Protein AF-A0A4Y2BVB7-F1 (afdb_monomer)

pLDDT: mean 86.68, std 9.29, range [61.94, 97.31]

Organism: Araneus ventricosus (NCBI:txid182803)

Radius of gyration: 22.39 Å; Cα contacts (8 Å, |Δi|>4): 49; chains: 1; bounding box: 45×30×54 Å

Mean predicted aligned error: 10.0 Å

Structure (mmCIF, N/CA/C/O backbone):
data_AF-A0A4Y2BVB7-F1
#
_entry.id   AF-A0A4Y2BVB7-F1
#
loop_
_atom_site.group_PDB
_atom_site.id
_atom_site.type_symbol
_atom_site.label_atom_id
_atom_site.label_alt_id
_atom_site.label_comp_id
_atom_site.label_asym_id
_atom_site.label_entity_id
_atom_site.label_seq_id
_atom_site.pdbx_PDB_ins_code
_atom_site.Cartn_x
_atom_site.Cartn_y
_atom_site.Cartn_z
_atom_site.occupancy
_atom_site.B_iso_or_equiv
_atom_site.auth_seq_id
_atom_site.auth_comp_id
_atom_site.auth_asym_id
_atom_site.auth_atom_id
_atom_site.pdbx_PDB_model_num
ATOM 1 N N . MET A 1 1 ? -1.120 11.947 4.432 1.00 64.38 1 MET A N 1
ATOM 2 C CA . MET A 1 1 ? -1.216 11.932 5.915 1.00 64.38 1 MET A CA 1
ATOM 3 C C . MET A 1 1 ? -2.528 11.332 6.419 1.00 64.38 1 MET A C 1
ATOM 5 O O . MET A 1 1 ? -2.509 10.689 7.465 1.00 64.38 1 MET A O 1
ATOM 9 N N . GLU A 1 2 ? -3.625 11.453 5.665 1.00 84.50 2 GLU A N 1
ATOM 10 C CA . GLU A 1 2 ? -4.956 10.993 6.086 1.00 84.50 2 GLU A CA 1
ATOM 11 C C . GLU A 1 2 ? -5.070 9.468 6.272 1.00 84.50 2 GLU A C 1
ATOM 13 O O . GLU A 1 2 ? -5.511 9.007 7.322 1.00 84.50 2 GLU A O 1
ATOM 18 N N . THR A 1 3 ? -4.547 8.658 5.346 1.00 91.81 3 THR A N 1
ATOM 19 C CA . THR A 1 3 ? -4.594 7.184 5.447 1.00 91.81 3 THR A CA 1
ATOM 20 C C . THR A 1 3 ? -3.884 6.657 6.700 1.00 91.81 3 THR A C 1
ATOM 22 O O . THR A 1 3 ? -4.411 5.795 7.401 1.00 91.81 3 THR A O 1
ATOM 25 N N . LYS A 1 4 ? -2.730 7.237 7.067 1.00 93.06 4 LYS A N 1
ATOM 26 C CA . LYS A 1 4 ? -2.012 6.894 8.312 1.00 93.06 4 LYS A CA 1
ATOM 27 C C . LYS A 1 4 ? -2.825 7.260 9.561 1.00 93.06 4 LYS A C 1
ATOM 29 O O . LYS A 1 4 ? -2.841 6.489 10.521 1.00 93.06 4 LYS A O 1
ATOM 34 N N . ARG A 1 5 ? -3.513 8.408 9.558 1.00 95.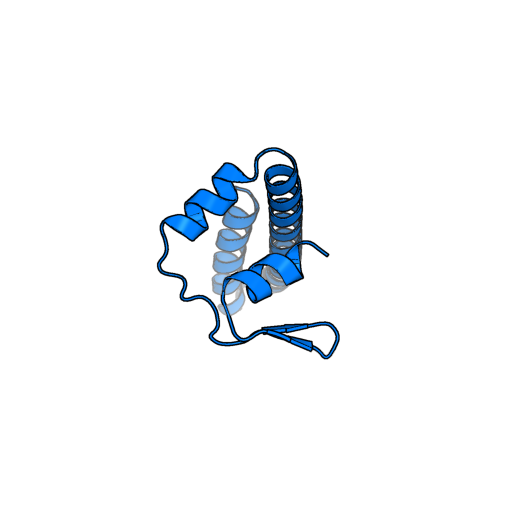25 5 ARG A N 1
ATOM 35 C CA . ARG A 1 5 ? -4.406 8.828 10.653 1.00 95.25 5 ARG A CA 1
ATOM 36 C C . ARG A 1 5 ? -5.580 7.859 10.805 1.00 95.25 5 ARG A C 1
ATOM 38 O O . ARG A 1 5 ? -5.835 7.385 11.912 1.00 95.25 5 ARG A O 1
ATOM 45 N N . LEU A 1 6 ? -6.232 7.503 9.699 1.00 95.25 6 LEU A N 1
ATOM 46 C CA . LEU A 1 6 ? -7.334 6.538 9.672 1.00 95.25 6 LEU A CA 1
ATOM 47 C C . LEU A 1 6 ? -6.892 5.144 10.135 1.00 95.25 6 LEU A C 1
ATOM 49 O O . LEU A 1 6 ? -7.609 4.500 10.898 1.00 95.25 6 LEU A O 1
ATOM 53 N N . MET A 1 7 ? -5.689 4.693 9.762 1.00 95.62 7 MET A N 1
ATOM 54 C CA . MET A 1 7 ? -5.119 3.434 10.260 1.00 95.62 7 MET A CA 1
ATOM 55 C C . MET A 1 7 ? -4.955 3.434 11.783 1.00 95.62 7 MET A C 1
ATOM 57 O O . MET A 1 7 ? -5.342 2.458 12.431 1.00 95.62 7 MET A O 1
ATOM 61 N N . LYS A 1 8 ? -4.424 4.525 12.357 1.00 96.62 8 LYS A N 1
ATOM 62 C CA . LYS A 1 8 ? -4.287 4.679 13.814 1.00 96.62 8 LYS A CA 1
ATOM 63 C C . LYS A 1 8 ? -5.654 4.666 14.501 1.00 96.62 8 LYS A C 1
ATOM 65 O O . LYS A 1 8 ? -5.854 3.876 15.419 1.00 96.62 8 LYS A O 1
ATOM 70 N N . ARG A 1 9 ? -6.617 5.460 14.011 1.00 96.25 9 ARG A N 1
ATOM 71 C CA . ARG A 1 9 ? -7.986 5.501 14.558 1.00 96.25 9 ARG A CA 1
ATOM 72 C C . ARG A 1 9 ? -8.656 4.129 14.501 1.00 96.25 9 ARG A C 1
ATOM 74 O O . ARG A 1 9 ? -9.152 3.658 15.517 1.00 96.25 9 ARG A O 1
ATOM 81 N N . LYS A 1 10 ? -8.591 3.442 13.355 1.00 96.88 10 LYS A N 1
ATOM 82 C CA . LYS A 1 10 ? -9.126 2.082 13.184 1.00 96.88 10 LYS A CA 1
ATOM 83 C C . LYS A 1 10 ? -8.555 1.110 14.221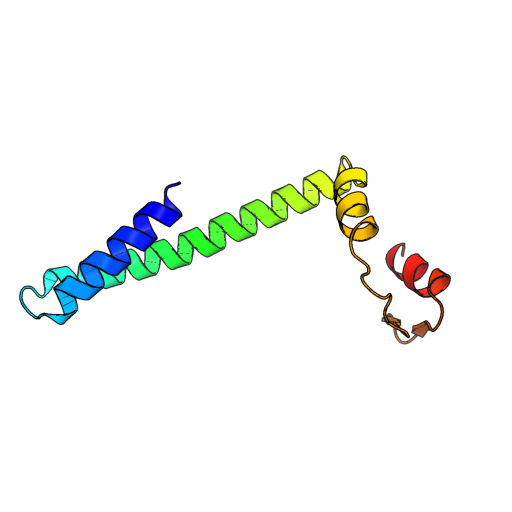 1.00 96.88 10 LYS A C 1
ATOM 85 O O . LYS A 1 10 ? -9.293 0.289 14.759 1.00 96.88 10 LYS A O 1
ATOM 90 N N . ALA A 1 11 ? -7.250 1.179 14.497 1.00 96.56 11 ALA A N 1
ATOM 91 C CA . ALA A 1 11 ? -6.610 0.323 15.494 1.00 96.56 11 ALA A CA 1
ATOM 92 C C . ALA A 1 11 ? -7.113 0.615 16.917 1.00 96.56 11 ALA A C 1
ATOM 94 O O . ALA A 1 11 ? -7.375 -0.323 17.669 1.00 96.56 11 ALA A O 1
ATOM 95 N N . THR A 1 12 ? -7.293 1.891 17.267 1.00 95.62 12 THR A N 1
ATOM 96 C CA . THR A 1 12 ? -7.865 2.303 18.557 1.00 95.62 12 THR A CA 1
ATOM 97 C C . THR A 1 12 ? -9.305 1.822 18.711 1.00 95.62 12 THR A C 1
ATOM 99 O O . THR A 1 12 ? -9.613 1.143 19.688 1.00 95.62 12 THR A O 1
ATOM 102 N N . VAL A 1 13 ? -10.167 2.088 17.725 1.00 95.38 13 VAL A N 1
ATOM 103 C CA . VAL A 1 13 ? -11.585 1.690 17.766 1.00 95.38 13 VAL A CA 1
ATOM 104 C C . VAL A 1 13 ? -11.724 0.169 17.835 1.00 95.38 13 VAL A C 1
ATOM 106 O O . VAL A 1 13 ? -12.513 -0.326 18.629 1.00 95.38 13 VAL A O 1
ATOM 109 N N . ARG A 1 14 ? -10.884 -0.599 17.121 1.00 94.94 14 ARG A N 1
ATOM 110 C CA . ARG A 1 14 ? -10.850 -2.069 17.249 1.00 94.94 14 ARG A CA 1
ATOM 111 C C . ARG A 1 14 ? -10.610 -2.516 18.691 1.00 94.94 14 ARG A C 1
ATOM 113 O O . ARG A 1 14 ? -11.298 -3.411 19.167 1.00 94.94 14 ARG A O 1
ATOM 120 N N . LYS A 1 15 ? -9.624 -1.922 19.374 1.00 94.38 15 LYS A N 1
ATOM 121 C CA . LYS A 1 15 ? -9.306 -2.269 20.769 1.00 94.38 15 LYS A CA 1
ATOM 122 C C . LYS A 1 15 ? -10.475 -1.967 21.705 1.00 94.38 15 LYS A C 1
ATOM 124 O O . LYS A 1 15 ? -10.684 -2.724 22.643 1.00 94.38 15 LYS A O 1
ATOM 129 N N . LEU A 1 16 ? -11.215 -0.884 21.460 1.00 93.00 16 LEU A N 1
ATOM 130 C CA . LEU A 1 16 ? -12.385 -0.516 22.261 1.00 93.00 16 LEU A CA 1
ATOM 131 C C . LEU A 1 16 ? -13.590 -1.418 21.964 1.00 93.00 16 LEU A C 1
ATOM 133 O O . LEU A 1 16 ? -14.200 -1.925 22.897 1.00 93.00 16 LEU A O 1
ATOM 137 N N . ALA A 1 17 ? -13.877 -1.691 20.689 1.00 91.56 17 ALA A N 1
ATOM 138 C CA . ALA A 1 17 ? -14.969 -2.570 20.274 1.00 91.56 17 ALA A CA 1
ATOM 139 C C . ALA A 1 17 ? -14.812 -3.995 20.833 1.00 91.56 17 ALA A C 1
ATOM 141 O O . ALA A 1 17 ? -15.786 -4.603 21.262 1.00 91.56 17 ALA A O 1
ATOM 142 N N . LEU A 1 18 ? -13.578 -4.511 20.906 1.00 91.19 18 LEU A N 1
ATOM 143 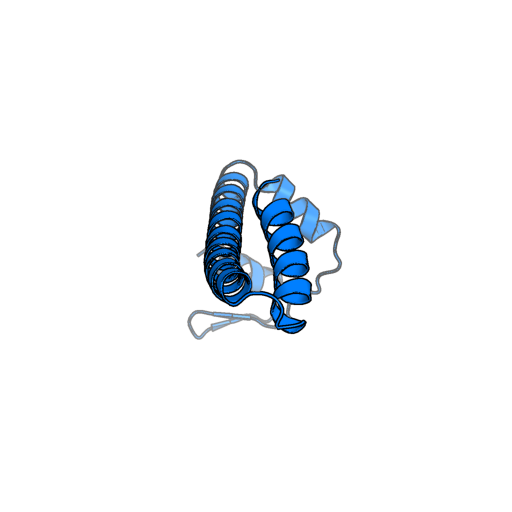C CA . LEU A 1 18 ? -13.290 -5.826 21.496 1.00 91.19 18 LEU A CA 1
ATOM 144 C C . LEU A 1 18 ? -13.565 -5.907 23.004 1.00 91.19 18 LEU A C 1
ATOM 146 O O . LEU A 1 18 ? -13.732 -7.007 23.517 1.00 91.19 18 LEU A O 1
ATOM 150 N N . LYS A 1 19 ? -13.623 -4.775 23.716 1.00 91.75 19 LYS A N 1
ATOM 151 C CA . LYS A 1 19 ? -14.006 -4.751 25.136 1.00 91.75 19 LYS A CA 1
ATOM 152 C C . LYS A 1 19 ? -15.521 -4.881 25.342 1.00 91.75 19 LYS A C 1
ATOM 154 O O . LYS A 1 19 ? -15.950 -4.970 26.483 1.00 91.75 19 LYS A O 1
ATOM 159 N N . GLY A 1 20 ? -16.321 -4.866 24.270 1.00 78.88 20 GLY A N 1
ATOM 160 C CA . GLY A 1 20 ? -17.764 -5.125 24.324 1.00 78.88 20 GLY A CA 1
ATOM 161 C C . GLY A 1 20 ? -18.606 -4.028 24.982 1.00 78.88 20 GLY A C 1
ATOM 162 O O . GLY A 1 20 ? -19.761 -4.270 25.299 1.00 78.88 20 GLY A O 1
ATOM 163 N N . VAL A 1 21 ? -18.048 -2.830 25.196 1.00 76.62 21 VAL A N 1
ATOM 164 C CA . VAL A 1 21 ? -18.710 -1.760 25.969 1.00 76.62 21 VAL A CA 1
ATOM 165 C C . VAL A 1 21 ? -19.819 -1.059 25.176 1.00 76.62 21 VAL A C 1
ATOM 167 O O . VAL A 1 21 ? -20.793 -0.607 25.766 1.00 76.62 21 VAL A O 1
ATOM 170 N N . ASN A 1 22 ? -19.681 -0.944 23.850 1.00 84.56 22 ASN A N 1
ATOM 171 C CA . ASN A 1 22 ? -20.651 -0.248 23.004 1.00 84.56 22 ASN A CA 1
ATOM 172 C C . ASN A 1 22 ? -20.727 -0.896 21.598 1.00 84.56 22 ASN A C 1
ATOM 174 O O . ASN A 1 22 ? -19.688 -0.980 20.931 1.00 84.56 22 ASN A O 1
ATOM 178 N N . PRO A 1 23 ? -21.917 -1.336 21.133 1.00 83.94 23 PRO A N 1
ATOM 179 C CA . PRO A 1 23 ? -22.112 -1.883 19.787 1.00 83.94 23 PRO A CA 1
ATOM 180 C C . PRO A 1 23 ? -21.788 -0.893 18.652 1.00 83.94 23 PRO A C 1
ATOM 182 O O . PRO A 1 23 ? -21.248 -1.318 17.630 1.00 83.94 23 PRO A O 1
ATOM 185 N N . ASP A 1 24 ? -21.983 0.415 18.844 1.00 91.50 24 ASP A N 1
ATOM 186 C CA .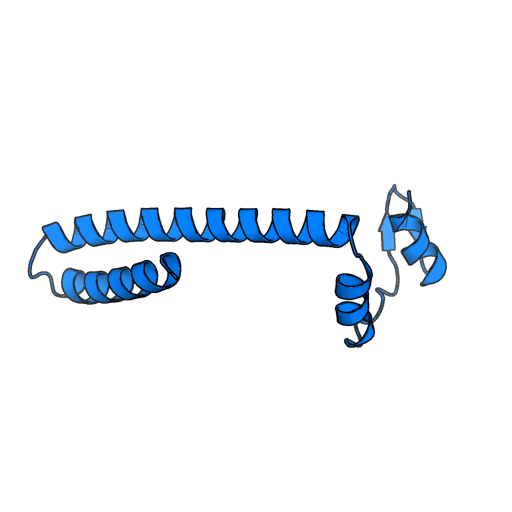 ASP A 1 24 ? -21.694 1.450 17.835 1.00 91.50 24 ASP A CA 1
ATOM 187 C C . ASP A 1 24 ? -20.212 1.477 17.439 1.00 91.50 24 ASP A C 1
ATOM 189 O O . ASP A 1 24 ? -19.849 1.755 16.293 1.00 91.50 24 ASP A O 1
ATOM 193 N N . LEU A 1 25 ? -19.324 1.126 18.377 1.00 92.19 25 LEU A N 1
ATOM 194 C CA . LEU A 1 25 ? -17.883 1.056 18.123 1.00 92.19 25 LEU A CA 1
ATOM 195 C C . LEU A 1 25 ? -17.537 -0.031 17.104 1.00 92.19 25 LEU A C 1
ATOM 197 O O . LEU A 1 25 ? -16.536 0.078 16.390 1.00 92.19 25 LEU A O 1
ATOM 201 N N . PHE A 1 26 ? -18.337 -1.096 17.030 1.00 91.38 26 PHE A N 1
ATOM 202 C CA . PHE A 1 26 ? -18.117 -2.157 16.058 1.00 91.38 26 PHE A CA 1
ATOM 203 C C . PHE A 1 26 ? -18.494 -1.709 14.643 1.00 91.38 26 PHE A C 1
ATOM 205 O O . PHE A 1 26 ? -17.757 -1.992 13.692 1.00 91.38 26 PHE A O 1
ATOM 212 N N . ASP A 1 27 ? -19.579 -0.952 14.498 1.00 93.12 27 ASP A N 1
ATOM 213 C CA . ASP A 1 27 ? -19.981 -0.392 13.209 1.00 93.12 27 ASP A CA 1
ATOM 214 C C . ASP A 1 27 ? -19.052 0.746 12.763 1.00 93.12 27 ASP A C 1
ATOM 216 O O . ASP A 1 27 ? -18.638 0.782 11.597 1.00 93.12 27 ASP A O 1
ATOM 220 N N . GLU A 1 28 ? -18.574 1.584 13.692 1.00 95.25 28 GLU A N 1
ATOM 221 C CA . GLU A 1 28 ? -17.495 2.538 13.411 1.00 95.25 28 GLU A CA 1
ATOM 222 C C . GLU A 1 28 ? -16.230 1.805 12.933 1.00 95.25 28 GLU A C 1
ATOM 224 O O . GLU A 1 28 ? -15.616 2.192 11.933 1.00 95.25 28 GLU A O 1
ATOM 229 N N . PHE A 1 29 ? -15.849 0.703 13.589 1.00 95.44 29 PHE A N 1
ATOM 230 C CA . PHE A 1 29 ? -14.705 -0.102 13.165 1.00 95.44 29 PHE A CA 1
ATOM 231 C C . PHE A 1 29 ? -14.882 -0.663 11.747 1.00 95.44 29 PHE A C 1
ATOM 233 O O . PHE A 1 29 ? -13.929 -0.619 10.959 1.00 95.44 29 PHE A O 1
ATOM 240 N N . LYS A 1 30 ? -16.071 -1.171 11.392 1.00 95.19 30 LYS A N 1
ATOM 241 C CA . LYS A 1 30 ? -16.366 -1.647 10.028 1.00 95.19 30 LYS A CA 1
ATOM 242 C C . LYS A 1 30 ? -16.218 -0.527 9.001 1.00 95.19 30 LYS A C 1
ATOM 244 O O . LYS A 1 30 ? -15.540 -0.724 7.988 1.00 95.19 30 LYS A O 1
ATOM 249 N N . SER A 1 31 ? -16.784 0.646 9.282 1.00 96.31 31 SER A N 1
ATOM 250 C CA . SER A 1 31 ? -16.681 1.820 8.410 1.00 96.31 31 SER A CA 1
ATOM 251 C C . SER A 1 31 ? -15.220 2.247 8.215 1.00 96.31 31 SER A C 1
ATOM 253 O O . SER A 1 31 ? -14.730 2.349 7.085 1.00 96.31 31 SER A O 1
ATOM 255 N N . LEU A 1 32 ? -14.458 2.356 9.310 1.00 96.94 32 LEU A N 1
ATOM 256 C CA . LEU A 1 32 ? -13.028 2.672 9.273 1.00 96.94 32 LEU A CA 1
ATOM 257 C C . LEU A 1 32 ? -12.213 1.610 8.527 1.00 96.94 32 LEU A C 1
ATOM 259 O O . LEU A 1 32 ? -11.278 1.948 7.801 1.00 96.94 32 LEU A O 1
ATOM 263 N N . ARG A 1 33 ? -12.543 0.321 8.672 1.00 97.06 33 ARG A N 1
ATOM 264 C CA . ARG A 1 33 ? -11.891 -0.764 7.924 1.00 97.06 33 ARG A CA 1
ATOM 265 C C . ARG A 1 33 ? -12.101 -0.605 6.422 1.00 97.06 33 ARG A C 1
ATOM 267 O O . ARG A 1 33 ? -11.126 -0.742 5.682 1.00 97.06 33 ARG A O 1
ATOM 274 N N . SER A 1 34 ? -13.330 -0.320 5.995 1.00 97.31 34 SER A N 1
ATOM 275 C CA . SER A 1 34 ? -13.662 -0.099 4.585 1.00 97.31 34 SER A CA 1
ATOM 276 C C . SER A 1 34 ? -12.921 1.118 4.025 1.00 97.31 34 SER A C 1
ATOM 278 O O . SER A 1 34 ? -12.189 1.004 3.041 1.00 97.31 34 SER A O 1
ATOM 280 N N . SER A 1 35 ? -12.993 2.252 4.729 1.00 96.75 35 SER A N 1
ATOM 281 C CA . SER A 1 35 ? -12.332 3.501 4.334 1.00 96.75 35 SER A CA 1
ATOM 282 C C . SER A 1 35 ? -10.809 3.356 4.237 1.00 96.75 35 SER A C 1
ATOM 284 O O . SER A 1 35 ? -10.204 3.753 3.242 1.00 96.75 35 SER A O 1
ATOM 286 N N . VAL A 1 36 ? -10.169 2.709 5.218 1.00 97.06 36 VAL A N 1
ATOM 287 C CA . VAL A 1 36 ? -8.721 2.442 5.174 1.00 97.06 36 VAL A CA 1
ATOM 288 C C . VAL A 1 36 ? -8.356 1.560 3.980 1.00 97.06 36 VAL A C 1
ATOM 290 O O . VAL A 1 36 ? -7.381 1.861 3.297 1.00 97.06 36 VAL A O 1
ATOM 293 N N . LYS A 1 37 ? -9.121 0.493 3.705 1.00 96.56 37 LYS A N 1
ATOM 294 C CA . LYS A 1 37 ? -8.863 -0.386 2.552 1.00 96.56 37 LYS A CA 1
ATOM 295 C C . LYS A 1 37 ? -8.949 0.395 1.238 1.00 96.56 37 LYS A C 1
ATOM 297 O O . LYS A 1 37 ? -8.047 0.286 0.412 1.00 96.56 37 LYS A O 1
ATOM 302 N N . HIS A 1 38 ? -10.001 1.195 1.073 1.00 96.44 38 HIS A N 1
ATOM 303 C CA . HIS A 1 38 ? -10.192 2.024 -0.115 1.00 96.44 38 HIS A CA 1
ATOM 304 C C . HIS A 1 38 ? -9.051 3.033 -0.298 1.00 96.44 38 HIS A C 1
ATOM 306 O O . HIS A 1 38 ? -8.466 3.110 -1.376 1.00 96.44 38 HIS A O 1
ATOM 312 N N . ASN A 1 39 ? -8.686 3.761 0.760 1.00 96.00 39 ASN A N 1
ATOM 313 C CA . ASN A 1 39 ? -7.643 4.781 0.686 1.00 96.00 39 ASN A CA 1
ATOM 314 C C . ASN A 1 39 ? -6.255 4.193 0.414 1.00 96.00 39 ASN A C 1
ATOM 316 O O . ASN A 1 39 ? -5.520 4.764 -0.379 1.00 96.00 39 ASN A O 1
ATOM 320 N N . ILE A 1 40 ? -5.912 3.032 0.986 1.00 95.50 40 ILE A N 1
ATOM 321 C CA . ILE A 1 40 ? -4.651 2.344 0.656 1.00 95.50 40 ILE A CA 1
ATOM 322 C C . ILE A 1 40 ? -4.593 2.025 -0.840 1.00 95.50 40 ILE A C 1
ATOM 324 O O . ILE A 1 40 ? -3.591 2.322 -1.487 1.00 95.50 40 ILE A O 1
ATOM 328 N N . GLN A 1 41 ? -5.668 1.461 -1.401 1.00 96.19 41 GLN A N 1
ATOM 329 C CA . GLN A 1 41 ? -5.715 1.144 -2.828 1.00 96.19 41 GLN A CA 1
ATOM 330 C C . GLN A 1 41 ? -5.616 2.408 -3.689 1.00 96.19 41 GLN A C 1
ATOM 332 O O . GLN A 1 41 ? -4.870 2.439 -4.666 1.00 96.19 41 GLN A O 1
ATOM 337 N N . LYS A 1 42 ? -6.356 3.460 -3.324 1.00 96.12 42 LYS A N 1
ATOM 338 C CA . LYS A 1 42 ? -6.358 4.744 -4.029 1.00 96.12 42 LYS A CA 1
ATOM 339 C C . LYS A 1 42 ? -4.978 5.402 -4.012 1.00 96.12 42 LYS A C 1
ATOM 341 O O . LYS A 1 42 ? -4.496 5.818 -5.066 1.00 96.12 42 LYS A O 1
ATOM 346 N N . ASP A 1 43 ? -4.346 5.477 -2.845 1.00 95.31 43 ASP A N 1
ATOM 347 C CA . ASP A 1 43 ? -3.013 6.056 -2.669 1.00 95.31 43 ASP A CA 1
ATOM 348 C C . ASP A 1 43 ? -1.975 5.261 -3.469 1.00 95.31 43 ASP A C 1
ATOM 350 O O . ASP A 1 43 ? -1.143 5.852 -4.156 1.00 95.31 43 ASP A O 1
ATOM 354 N N . TYR A 1 44 ? -2.062 3.928 -3.448 1.00 94.88 44 TYR A N 1
ATOM 355 C CA . TYR A 1 44 ? -1.166 3.062 -4.211 1.00 94.88 44 TYR A CA 1
ATOM 356 C C . TYR A 1 44 ? -1.331 3.236 -5.725 1.00 94.88 44 TYR A C 1
ATOM 358 O O . TYR A 1 44 ? -0.348 3.447 -6.431 1.00 94.88 44 TYR A O 1
ATOM 366 N N . ASN A 1 45 ? -2.564 3.240 -6.234 1.00 96.38 45 ASN A N 1
ATOM 367 C CA . ASN A 1 45 ? -2.829 3.482 -7.656 1.00 96.38 45 ASN A CA 1
ATOM 368 C C . ASN A 1 45 ? -2.353 4.875 -8.093 1.00 96.38 45 ASN A C 1
ATOM 370 O O . ASN A 1 45 ? -1.827 5.048 -9.191 1.00 96.38 45 ASN A O 1
ATOM 374 N N . THR A 1 46 ? -2.516 5.870 -7.219 1.00 95.94 46 THR A N 1
ATOM 375 C CA . THR A 1 46 ? -2.035 7.235 -7.457 1.00 95.94 46 THR A CA 1
ATOM 376 C C . THR A 1 46 ? -0.512 7.261 -7.536 1.00 95.94 46 THR A C 1
ATOM 378 O O . THR A 1 46 ? 0.036 7.821 -8.483 1.00 95.94 46 THR A O 1
ATOM 381 N N . TYR A 1 47 ? 0.168 6.598 -6.598 1.00 93.00 47 TYR A N 1
ATOM 382 C CA . TYR A 1 47 ? 1.617 6.421 -6.624 1.00 93.00 47 TYR A CA 1
ATOM 383 C C . TYR A 1 47 ? 2.090 5.749 -7.919 1.00 93.00 47 TYR A C 1
ATOM 385 O O . TYR A 1 47 ? 2.982 6.282 -8.570 1.00 93.00 47 TYR A O 1
ATOM 393 N N . LEU A 1 48 ? 1.462 4.645 -8.340 1.00 93.12 48 LEU A N 1
ATOM 394 C CA . LEU A 1 48 ? 1.811 3.960 -9.590 1.00 93.12 48 LEU A CA 1
ATOM 395 C C . LEU A 1 48 ? 1.656 4.868 -10.813 1.00 93.12 48 LEU A C 1
ATOM 397 O O . LEU A 1 48 ? 2.520 4.878 -11.686 1.00 93.12 48 LEU A O 1
ATOM 401 N N . ARG A 1 49 ? 0.580 5.661 -10.874 1.00 94.56 49 ARG A N 1
ATOM 402 C CA . ARG A 1 49 ? 0.368 6.612 -11.971 1.00 94.56 49 ARG A CA 1
ATOM 403 C C . ARG A 1 49 ? 1.451 7.690 -11.999 1.00 94.56 49 ARG A C 1
ATOM 405 O O . ARG A 1 49 ? 1.968 7.987 -13.071 1.00 94.56 49 ARG A O 1
ATOM 412 N N . HIS A 1 50 ? 1.802 8.255 -10.843 1.00 91.25 50 HIS A N 1
ATOM 413 C CA . HIS A 1 50 ? 2.897 9.224 -10.754 1.00 91.25 50 HIS A CA 1
ATOM 414 C C . HIS A 1 50 ? 4.228 8.595 -11.152 1.00 91.25 50 HIS A C 1
ATOM 416 O O . HIS A 1 50 ? 4.909 9.142 -12.003 1.00 91.25 50 HIS A O 1
ATOM 422 N N . MET A 1 51 ? 4.541 7.406 -10.640 1.00 87.88 51 MET A N 1
ATOM 423 C CA . MET A 1 51 ? 5.757 6.679 -10.995 1.00 87.88 51 MET A CA 1
ATOM 424 C C . MET A 1 51 ? 5.842 6.390 -12.499 1.00 87.88 51 MET A C 1
ATOM 426 O O . MET A 1 51 ? 6.904 6.561 -13.087 1.00 87.88 51 MET A O 1
ATOM 430 N N . LYS A 1 52 ? 4.734 5.996 -13.141 1.00 89.38 52 LYS A N 1
ATOM 431 C CA . LYS A 1 52 ? 4.679 5.794 -14.596 1.00 89.38 52 LYS A CA 1
ATOM 432 C C . LYS A 1 52 ? 4.954 7.093 -15.357 1.00 89.38 52 LYS A C 1
ATOM 434 O O . LYS A 1 52 ? 5.729 7.087 -16.306 1.00 89.38 52 LYS A O 1
ATOM 439 N N . ASN A 1 53 ? 4.336 8.198 -14.948 1.00 90.75 53 ASN A N 1
ATOM 440 C CA . ASN A 1 53 ? 4.542 9.497 -15.589 1.00 90.75 53 ASN A CA 1
ATOM 441 C C . ASN A 1 53 ? 5.977 10.012 -15.381 1.00 90.75 53 ASN A C 1
ATOM 443 O O . ASN A 1 53 ? 6.584 10.544 -16.309 1.00 90.75 53 ASN A O 1
ATOM 447 N N . ASP A 1 54 ? 6.536 9.808 -14.189 1.00 87.25 54 ASP A N 1
ATOM 448 C CA . ASP A 1 54 ? 7.923 10.145 -13.866 1.00 87.25 54 ASP A CA 1
ATOM 449 C C . ASP A 1 54 ? 8.892 9.303 -14.707 1.00 87.25 54 ASP A C 1
ATOM 451 O O . ASP A 1 54 ? 9.874 9.829 -15.212 1.00 87.25 54 ASP A O 1
ATOM 455 N N . LEU A 1 55 ? 8.589 8.019 -14.931 1.00 87.06 55 LEU A N 1
ATOM 456 C CA . LEU A 1 55 ? 9.389 7.138 -15.786 1.00 87.06 55 LEU A CA 1
ATOM 457 C C .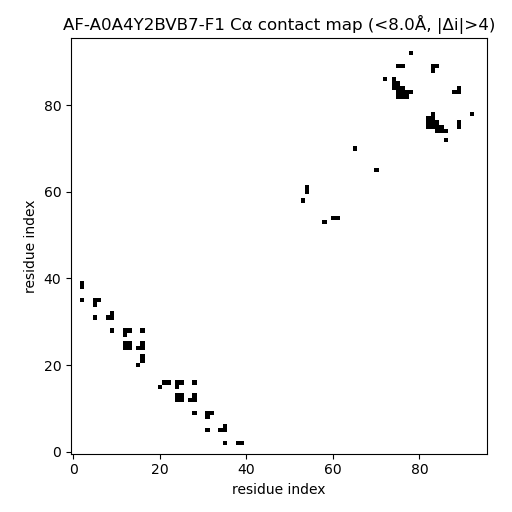 LEU A 1 55 ? 9.410 7.605 -17.248 1.00 87.06 55 LEU A C 1
ATOM 459 O O . LEU A 1 55 ? 10.464 7.576 -17.875 1.00 87.06 55 LEU A O 1
ATOM 463 N N . VAL A 1 56 ? 8.263 8.038 -17.783 1.00 86.94 56 VAL A N 1
ATOM 464 C CA . VAL A 1 56 ? 8.163 8.567 -19.156 1.00 86.94 56 VAL A CA 1
ATOM 465 C C . VAL A 1 56 ? 8.880 9.915 -19.292 1.00 86.94 56 VAL A C 1
ATOM 467 O O . VAL A 1 56 ? 9.470 10.185 -20.332 1.00 86.94 56 VAL A O 1
ATOM 470 N N . SER A 1 57 ? 8.827 10.764 -18.262 1.00 88.88 57 SER A N 1
ATOM 471 C CA . SER A 1 57 ? 9.373 12.128 -18.318 1.00 88.88 57 SER A CA 1
ATOM 472 C C . SER A 1 57 ? 10.863 12.225 -17.971 1.00 88.88 57 SER A C 1
ATOM 474 O O . SER A 1 57 ? 11.597 12.925 -18.664 1.00 88.88 57 SER A O 1
ATOM 476 N N . ASP A 1 58 ? 11.330 11.531 -16.931 1.00 85.00 58 ASP A N 1
ATOM 477 C CA . ASP A 1 58 ? 12.749 11.428 -16.579 1.00 85.00 58 ASP A CA 1
ATOM 478 C C . ASP A 1 58 ? 13.098 10.018 -16.063 1.00 85.00 58 ASP A C 1
ATOM 480 O O . ASP A 1 58 ? 13.101 9.751 -14.850 1.00 85.00 58 ASP A O 1
ATOM 484 N N . PRO A 1 59 ? 13.480 9.100 -16.966 1.00 83.44 59 PRO A N 1
ATOM 485 C CA . PRO A 1 59 ? 13.803 7.732 -16.588 1.00 83.44 59 PRO A CA 1
ATOM 486 C C . PRO A 1 59 ? 15.092 7.631 -15.757 1.00 83.44 59 PRO A C 1
ATOM 488 O O . PRO A 1 59 ? 15.332 6.595 -15.134 1.00 83.44 59 PRO A O 1
ATOM 491 N N . ARG A 1 60 ? 15.934 8.679 -15.680 1.00 85.50 60 ARG A N 1
ATOM 492 C CA . ARG A 1 60 ? 17.232 8.618 -14.974 1.00 85.50 60 ARG A CA 1
ATOM 493 C C . ARG A 1 60 ? 17.068 8.304 -13.495 1.00 85.50 60 ARG A C 1
ATOM 495 O O . ARG A 1 60 ? 17.888 7.585 -12.929 1.00 85.50 60 ARG A O 1
ATOM 502 N N . ARG A 1 61 ? 16.009 8.818 -12.862 1.00 80.62 61 ARG A N 1
ATOM 503 C CA . ARG A 1 61 ? 15.721 8.569 -11.441 1.00 80.62 61 ARG A CA 1
ATOM 504 C C . ARG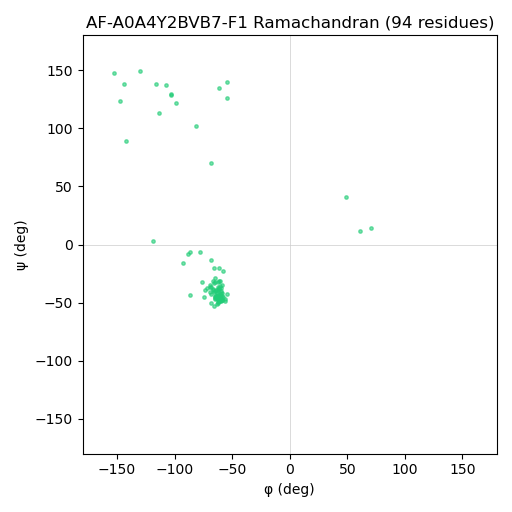 A 1 61 ? 15.301 7.124 -11.181 1.00 80.62 61 ARG A C 1
ATOM 506 O O . ARG A 1 61 ? 15.629 6.568 -10.137 1.00 80.62 61 ARG A O 1
ATOM 513 N N . PHE A 1 62 ? 14.585 6.523 -12.126 1.00 79.50 62 PHE A N 1
ATOM 514 C CA . PHE A 1 62 ? 14.242 5.109 -12.066 1.00 79.50 62 PHE A CA 1
ATOM 515 C C . PHE A 1 62 ? 15.499 4.251 -12.249 1.00 79.50 62 PHE A C 1
ATOM 517 O O . PHE A 1 62 ? 15.811 3.423 -11.396 1.00 79.50 62 PHE A O 1
ATOM 524 N N . TRP A 1 63 ? 16.287 4.518 -13.292 1.00 80.44 63 TRP A N 1
ATOM 525 C CA . TRP A 1 63 ? 17.505 3.759 -13.568 1.00 80.44 63 TRP A CA 1
ATOM 526 C C . TRP A 1 63 ? 18.586 3.918 -12.498 1.00 80.44 63 TRP A C 1
ATOM 528 O O . TRP A 1 63 ? 19.294 2.957 -12.220 1.00 80.44 63 TRP A O 1
ATOM 538 N N . SER A 1 64 ? 18.706 5.075 -11.838 1.00 81.12 64 SER A N 1
ATOM 539 C CA . SER A 1 64 ? 19.675 5.256 -10.747 1.00 81.12 64 SER A CA 1
ATOM 540 C C . SER A 1 64 ? 19.365 4.383 -9.527 1.00 81.12 64 SER A C 1
ATOM 542 O O . SER A 1 64 ? 20.287 3.893 -8.876 1.00 81.12 64 SER A O 1
ATOM 544 N N . TYR A 1 65 ? 18.085 4.123 -9.244 1.00 76.62 65 TYR A N 1
ATOM 545 C CA . TYR A 1 65 ? 17.679 3.181 -8.200 1.00 76.62 65 TYR A CA 1
ATOM 546 C C . TYR A 1 65 ? 18.110 1.747 -8.526 1.00 76.62 65 TYR A C 1
ATOM 548 O O . TYR A 1 65 ? 18.636 1.054 -7.655 1.00 76.62 65 TYR A O 1
ATOM 556 N N . PHE A 1 66 ? 17.910 1.319 -9.776 1.00 72.56 66 PHE A N 1
ATOM 557 C CA . PHE A 1 66 ? 18.320 -0.008 -10.238 1.00 72.56 66 PHE A CA 1
ATOM 558 C C . PHE A 1 66 ? 19.841 -0.138 -10.310 1.00 72.56 66 PHE A C 1
ATOM 560 O O . PHE A 1 66 ? 20.373 -1.133 -9.846 1.00 72.56 66 PHE A O 1
ATOM 567 N N . LYS A 1 67 ? 20.555 0.892 -10.776 1.00 73.31 67 LYS A N 1
ATOM 568 C CA . LYS A 1 67 ? 22.023 0.897 -10.881 1.00 73.31 67 LYS A CA 1
ATOM 569 C C . LYS A 1 67 ? 22.727 0.749 -9.527 1.00 73.31 67 LYS A C 1
ATOM 571 O O . LYS A 1 67 ? 23.810 0.183 -9.458 1.00 73.31 67 LYS A O 1
ATOM 576 N N . ASN A 1 68 ? 22.120 1.264 -8.457 1.00 70.38 68 ASN A N 1
ATOM 577 C CA . ASN A 1 68 ? 22.691 1.218 -7.107 1.00 70.38 68 ASN A CA 1
ATOM 578 C C . ASN A 1 68 ? 22.326 -0.051 -6.328 1.00 70.38 68 ASN A C 1
ATOM 580 O O . ASN A 1 68 ? 22.842 -0.272 -5.233 1.00 70.38 68 ASN A O 1
ATOM 584 N N . LYS A 1 69 ? 21.430 -0.882 -6.860 1.00 69.31 69 LYS A N 1
ATOM 585 C CA . LYS A 1 69 ? 21.155 -2.202 -6.307 1.00 69.31 69 LYS A CA 1
ATOM 586 C C . LYS A 1 69 ? 21.840 -3.232 -7.200 1.00 69.31 69 LYS A C 1
ATOM 588 O O . LYS A 1 69 ? 21.606 -3.237 -8.398 1.00 69.31 69 LYS A O 1
ATOM 593 N N . ASN A 1 70 ? 22.618 -4.147 -6.618 1.00 66.56 70 ASN A N 1
ATOM 594 C CA . ASN A 1 70 ? 23.013 -5.389 -7.297 1.00 66.56 70 ASN A CA 1
ATOM 595 C C . ASN A 1 70 ? 21.769 -6.272 -7.468 1.00 66.56 70 ASN A C 1
ATOM 597 O O . ASN A 1 70 ? 21.567 -7.254 -6.757 1.00 66.56 70 ASN A O 1
ATOM 601 N N . ILE A 1 71 ? 20.863 -5.851 -8.344 1.00 69.38 71 ILE A N 1
ATOM 602 C CA . ILE A 1 71 ? 19.771 -6.683 -8.814 1.00 69.38 71 ILE A CA 1
ATOM 603 C C . ILE A 1 71 ? 20.427 -7.524 -9.891 1.00 69.38 71 ILE A C 1
ATOM 605 O O . ILE A 1 71 ? 20.722 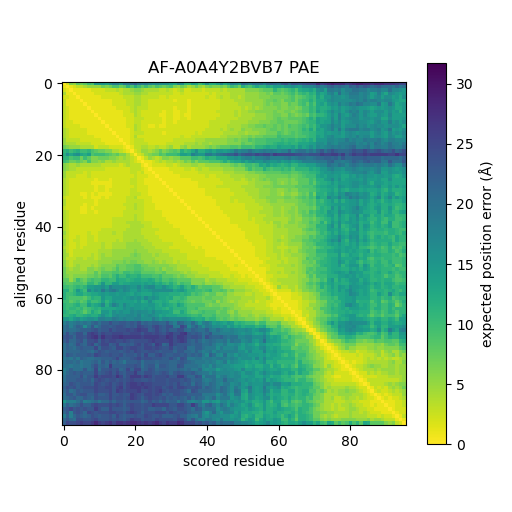-7.016 -10.968 1.00 69.38 71 ILE A O 1
ATOM 609 N N . ASN A 1 72 ? 20.741 -8.773 -9.554 1.00 67.19 72 ASN A N 1
ATOM 610 C CA . ASN A 1 72 ? 21.225 -9.718 -10.546 1.00 67.19 72 ASN A CA 1
ATOM 611 C C . ASN A 1 72 ? 20.190 -9.764 -11.672 1.00 67.19 72 ASN A C 1
ATOM 613 O O . ASN A 1 72 ? 18.997 -9.956 -11.403 1.00 67.19 72 ASN A O 1
ATOM 617 N N . SER A 1 73 ? 20.637 -9.548 -12.907 1.00 65.81 73 SER A N 1
ATOM 618 C CA . SER A 1 73 ? 19.818 -9.852 -14.072 1.00 65.81 73 SER A CA 1
ATOM 619 C C . SER A 1 73 ? 19.379 -11.315 -13.978 1.00 65.81 73 SER A C 1
ATOM 621 O O . SER A 1 73 ? 20.159 -12.156 -13.522 1.00 65.81 73 SER A O 1
ATOM 623 N N . PRO A 1 74 ? 18.130 -11.644 -14.333 1.00 72.00 74 PRO A N 1
ATOM 624 C CA . PRO A 1 74 ? 17.734 -13.038 -14.421 1.00 72.00 74 PRO A CA 1
ATOM 625 C C . PRO A 1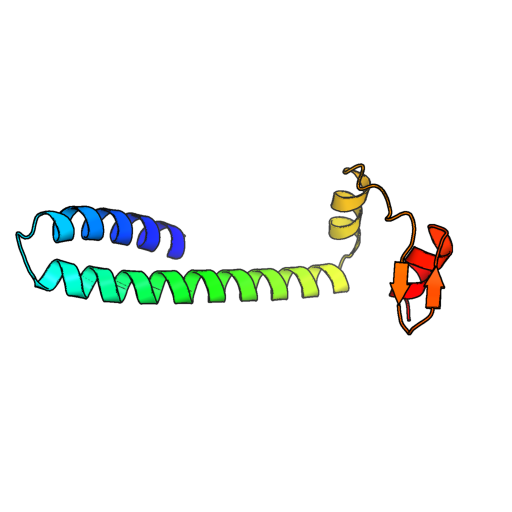 74 ? 18.593 -13.742 -15.479 1.00 72.00 74 PRO A C 1
ATOM 627 O O . PRO A 1 74 ? 18.733 -13.230 -16.584 1.00 72.00 74 P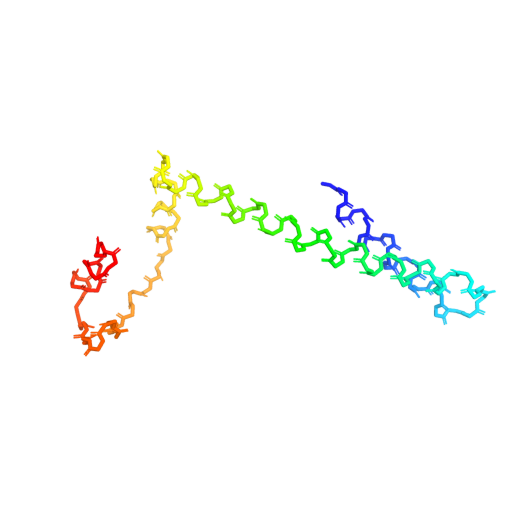RO A O 1
ATOM 630 N N . ASP A 1 75 ? 19.108 -14.934 -15.166 1.00 77.56 75 ASP A N 1
ATOM 631 C CA . ASP A 1 75 ? 19.971 -15.712 -16.075 1.00 77.56 75 ASP A CA 1
ATOM 632 C C . ASP A 1 75 ? 19.296 -16.040 -17.423 1.00 77.56 75 ASP A C 1
ATOM 634 O O . ASP A 1 75 ? 19.956 -16.333 -18.418 1.00 77.56 75 ASP A O 1
ATOM 638 N N . SER A 1 76 ? 17.958 -16.036 -17.460 1.00 83.00 76 SER A N 1
ATOM 639 C CA . SER A 1 76 ? 17.192 -16.130 -18.701 1.00 83.00 76 SER A CA 1
ATOM 640 C C . SER A 1 76 ? 15.822 -15.456 -18.579 1.00 83.00 76 SER A C 1
ATOM 642 O O . SER A 1 76 ? 15.200 -15.486 -17.515 1.00 83.00 76 SER A O 1
ATOM 644 N N . LEU A 1 77 ? 15.329 -14.891 -19.682 1.00 84.69 77 LEU A N 1
ATOM 645 C CA . LEU A 1 77 ? 13.984 -14.328 -19.824 1.00 84.69 77 LEU A CA 1
ATOM 646 C C . LEU A 1 77 ? 13.207 -15.134 -20.866 1.00 84.69 77 LEU A C 1
ATOM 648 O O . LEU A 1 77 ? 13.746 -15.475 -21.914 1.00 84.69 77 LEU A O 1
ATOM 652 N N . PHE A 1 78 ? 11.932 -15.413 -20.603 1.00 86.62 78 PHE A N 1
ATOM 653 C CA . PHE A 1 78 ? 11.025 -15.989 -21.594 1.00 86.62 78 PHE A CA 1
ATOM 654 C C . PHE A 1 78 ? 9.945 -14.961 -21.936 1.00 86.62 78 PHE A C 1
ATOM 656 O O . PHE A 1 78 ? 9.145 -14.601 -21.073 1.00 86.62 78 PHE A O 1
ATOM 663 N N . TYR A 1 79 ? 9.943 -14.468 -23.173 1.00 84.44 79 TYR A N 1
ATOM 664 C CA . TYR A 1 79 ? 9.014 -13.443 -23.653 1.00 84.44 79 TYR A CA 1
ATOM 665 C C . TYR A 1 79 ? 8.644 -13.724 -25.112 1.00 84.44 79 TYR A C 1
ATOM 667 O O . TYR A 1 79 ? 9.494 -14.144 -25.889 1.00 84.44 79 TYR A O 1
ATOM 675 N N . ASN A 1 80 ? 7.367 -13.565 -25.480 1.00 86.06 80 ASN A N 1
ATOM 676 C CA . ASN A 1 80 ? 6.852 -13.875 -26.825 1.00 86.06 80 ASN A CA 1
ATOM 677 C C . ASN A 1 80 ? 7.263 -15.263 -27.367 1.00 86.06 80 ASN A C 1
ATOM 679 O O . ASN A 1 80 ? 7.584 -15.412 -28.541 1.00 86.06 80 ASN A O 1
ATOM 683 N N . ASN A 1 81 ? 7.251 -16.293 -26.513 1.00 88.00 81 ASN A N 1
ATOM 684 C CA . ASN A 1 81 ? 7.716 -17.657 -26.820 1.00 88.00 81 ASN A CA 1
ATOM 685 C C . ASN A 1 81 ? 9.205 -17.779 -27.202 1.00 88.00 81 ASN A C 1
ATOM 687 O O . ASN A 1 81 ? 9.639 -18.843 -27.645 1.00 88.00 81 ASN A O 1
ATOM 691 N N . VAL A 1 82 ? 9.998 -16.729 -26.993 1.00 86.81 82 VAL A N 1
ATOM 692 C CA . VAL A 1 82 ? 11.445 -16.707 -27.210 1.00 86.81 82 VAL A CA 1
ATOM 693 C C . VAL A 1 82 ? 12.156 -16.705 -25.859 1.00 86.81 82 VAL A C 1
ATOM 695 O O . VAL A 1 82 ? 11.752 -16.017 -24.919 1.00 86.81 82 VAL A O 1
ATOM 698 N N . ARG A 1 83 ? 13.222 -17.506 -25.751 1.00 88.06 83 ARG A N 1
ATOM 699 C CA . ARG A 1 83 ? 14.102 -17.538 -24.580 1.00 88.06 83 ARG A CA 1
ATOM 700 C C . ARG A 1 83 ? 15.352 -16.708 -24.846 1.00 88.06 83 ARG A C 1
ATOM 702 O O . ARG A 1 83 ? 16.115 -17.024 -25.754 1.00 88.06 83 ARG A O 1
ATOM 709 N N . TYR A 1 84 ? 15.587 -15.716 -24.005 1.00 85.75 84 TYR A N 1
ATOM 710 C CA . TYR A 1 84 ? 16.775 -14.874 -24.006 1.00 85.75 84 TYR A CA 1
ATOM 711 C C . TYR A 1 84 ? 17.688 -15.313 -22.863 1.00 85.75 84 TYR A C 1
ATOM 713 O O . TYR A 1 84 ? 17.220 -15.457 -21.737 1.00 85.75 84 TYR A O 1
ATOM 721 N N . ASN A 1 85 ? 18.969 -15.559 -23.146 1.00 86.12 85 ASN A N 1
ATOM 722 C CA . ASN A 1 85 ? 19.928 -16.108 -22.171 1.00 86.12 85 ASN A CA 1
ATOM 723 C C . ASN A 1 85 ? 21.109 -15.164 -21.886 1.00 86.12 85 ASN A C 1
ATOM 725 O O . ASN A 1 85 ? 22.047 -15.556 -21.201 1.00 86.12 85 ASN A O 1
ATOM 729 N N . ASN A 1 86 ? 21.124 -13.964 -22.466 1.00 82.44 86 ASN A N 1
ATOM 730 C CA . ASN A 1 86 ? 22.172 -12.979 -22.226 1.00 82.44 86 ASN A CA 1
ATOM 731 C C . ASN A 1 86 ? 21.551 -11.622 -21.880 1.00 82.44 86 ASN A C 1
ATOM 733 O O . ASN A 1 86 ? 20.457 -11.295 -22.339 1.00 82.44 86 ASN A O 1
ATOM 737 N N . ASP A 1 87 ? 22.258 -10.842 -21.066 1.00 77.50 87 ASP A N 1
ATOM 738 C CA . ASP A 1 87 ? 21.749 -9.584 -20.511 1.00 77.50 87 ASP A CA 1
ATOM 739 C C . ASP A 1 87 ? 21.348 -8.566 -21.586 1.00 77.50 87 ASP A C 1
ATOM 741 O O . ASP A 1 87 ? 20.384 -7.820 -21.406 1.00 77.50 87 ASP A O 1
ATOM 745 N N . GLY A 1 88 ? 22.069 -8.540 -22.712 1.00 78.19 88 GLY A N 1
ATOM 746 C CA . GLY A 1 88 ? 21.801 -7.631 -23.826 1.00 78.19 88 GLY A CA 1
ATOM 747 C C . GLY A 1 88 ? 20.457 -7.921 -24.485 1.00 78.19 88 GLY A C 1
ATOM 748 O O . GLY A 1 88 ? 19.611 -7.035 -24.577 1.00 78.19 88 GLY A O 1
ATOM 749 N N . ASP A 1 89 ? 20.227 -9.173 -24.870 1.00 79.62 89 ASP A N 1
ATOM 750 C CA . ASP A 1 89 ? 18.988 -9.600 -25.512 1.00 79.62 89 ASP A CA 1
ATOM 751 C C . ASP A 1 89 ? 17.803 -9.547 -24.541 1.00 79.62 89 ASP A C 1
ATOM 753 O O . ASP A 1 89 ? 16.711 -9.137 -24.928 1.00 79.62 89 ASP A O 1
ATOM 757 N N . ILE A 1 90 ? 18.026 -9.885 -23.263 1.00 79.06 90 ILE A N 1
ATOM 758 C CA . ILE A 1 90 ? 17.032 -9.710 -22.194 1.00 79.06 90 ILE A CA 1
ATOM 759 C C . ILE A 1 90 ? 16.617 -8.240 -22.097 1.00 79.06 90 ILE A C 1
ATOM 761 O O . ILE A 1 90 ? 15.429 -7.953 -22.004 1.00 79.06 90 ILE A O 1
ATOM 765 N N . THR A 1 91 ? 17.573 -7.307 -22.137 1.00 78.06 91 THR A N 1
ATOM 766 C CA . THR A 1 91 ? 17.291 -5.864 -22.063 1.00 78.06 91 THR A CA 1
ATOM 767 C C . THR A 1 91 ? 16.567 -5.369 -23.316 1.00 78.06 91 THR A C 1
ATOM 769 O O . THR A 1 91 ? 15.603 -4.614 -23.205 1.00 78.06 91 THR A O 1
ATOM 772 N N . ASN A 1 92 ? 16.989 -5.822 -24.498 1.00 80.44 92 ASN A N 1
ATOM 773 C CA . ASN A 1 92 ? 16.388 -5.438 -25.776 1.00 80.44 92 ASN A CA 1
ATOM 774 C C . ASN A 1 92 ? 14.953 -5.957 -25.933 1.00 80.44 92 ASN A C 1
ATOM 776 O O . ASN A 1 92 ? 14.128 -5.266 -26.519 1.00 80.44 92 ASN A O 1
ATOM 780 N N . ALA A 1 93 ? 14.617 -7.109 -25.347 1.00 78.88 93 ALA A N 1
ATOM 781 C CA . ALA A 1 93 ? 13.252 -7.638 -25.351 1.00 78.88 93 ALA A CA 1
ATOM 782 C C . ALA A 1 93 ? 12.228 -6.724 -24.645 1.00 78.88 93 ALA A C 1
ATOM 784 O O . ALA A 1 93 ? 11.032 -6.854 -24.886 1.00 78.88 93 ALA A O 1
ATOM 785 N N . PHE A 1 94 ? 12.671 -5.802 -23.779 1.00 71.88 94 PHE A N 1
ATOM 786 C CA . PHE A 1 94 ? 11.802 -4.798 -23.148 1.00 71.88 94 PHE A CA 1
ATOM 787 C C . PHE A 1 94 ? 11.614 -3.522 -23.988 1.00 71.88 94 PHE A C 1
ATOM 789 O O . PHE A 1 94 ? 10.869 -2.636 -23.564 1.00 71.88 94 PHE A O 1
ATOM 796 N N . ALA A 1 95 ? 12.327 -3.385 -25.111 1.00 74.50 95 ALA A N 1
ATOM 797 C CA . ALA A 1 95 ? 12.241 -2.227 -26.001 1.00 74.50 95 ALA A CA 1
ATOM 798 C C . ALA A 1 95 ? 11.222 -2.404 -27.146 1.00 74.50 95 ALA A C 1
ATOM 800 O O . ALA A 1 95 ? 10.847 -1.396 -27.749 1.00 74.50 95 ALA A O 1
ATOM 801 N N . ASP A 1 96 ? 10.791 -3.644 -27.411 1.00 61.94 96 ASP A N 1
ATOM 802 C CA . ASP A 1 96 ? 9.694 -4.013 -28.328 1.00 61.94 96 ASP A CA 1
ATOM 803 C C . ASP A 1 96 ? 8.309 -3.778 -27.696 1.00 61.94 96 ASP A C 1
ATOM 805 O O . ASP A 1 96 ? 7.411 -3.262 -28.404 1.00 61.94 96 ASP A O 1
#

Secondary structure (DSSP, 8-state):
-HHHHHHHHHHHHHHHHTTTS-THHHHHHHHHHHHHHHHHHHHHHHHHHHHHHHHHH-HHHHHHHHHTS--PPPS-EEETTEEE-SHHHHHHTTT-

Foldseek 3Di:
DVLVVLVVVLVVLVVVVVVVPDPVSVVVNVVSVVVSVVVVVVVVVVVVVVVVVCCVVPVVVVVVVVVPDPPPDPCWDQDPNDIDRDPVVVVVSVVD

Sequence (96 aa):
METKRLMKRKATVRKLALKGVNPDLFDEFKSLRSSVKHNIQKDYNTYLRHMKNDLVSDPRRFWSYFKNKNINSPDSLFYNNVRYNNDGDITNAFAD

Nearest PDB structures (foldseek):
  9f1b-assembly1_Bh  TM=7.297E-01  e=4.071E+00  Oryctolagus cuniculus
  8qie-assembly1_a  TM=5.467E-01  e=4.659E+00  Leishmania major strain Friedlin

Solvent-accessible surface area (backbone atoms only — not comparable to full-atom values): 5554 Å² total; per-residue (Å²): 115,64,61,63,52,45,47,53,50,34,55,52,37,45,61,50,27,73,69,67,80,46,73,67,38,46,54,50,29,51,53,38,51,52,52,40,54,51,43,52,53,50,53,49,54,50,50,52,53,51,51,52,52,43,43,75,74,50,43,65,67,57,49,51,57,53,72,75,42,93,69,76,75,72,75,58,42,80,54,96,96,40,77,29,69,46,74,66,57,44,55,53,65,76,74,114